Protein AF-A0A3C1ZYL5-F1 (afdb_monomer_lite)

Radius of gyration: 15.66 Å; chains: 1; bounding box: 44×24×42 Å

Foldseek 3Di:
DVVQWDWDDDDPDIDIGGHDCPVVPPPDPPPPDDCPPPPPPDPPPDDPLQFDPCVVVVHDDDVVRVVSSVVQVVVCVVVVHHPD

Structure (mmCIF, N/CA/C/O backbone):
data_AF-A0A3C1ZYL5-F1
#
_entry.id   AF-A0A3C1ZYL5-F1
#
loop_
_atom_site.group_PDB
_atom_site.id
_atom_site.type_symbol
_atom_site.label_atom_id
_atom_site.label_alt_id
_atom_site.label_comp_id
_atom_site.label_asym_id
_atom_site.label_entity_id
_atom_site.label_seq_id
_atom_site.pdbx_PDB_ins_code
_atom_site.Cartn_x
_atom_site.Cartn_y
_atom_site.Cartn_z
_atom_site.occupancy
_atom_site.B_iso_or_equiv
_atom_site.auth_seq_id
_atom_site.auth_comp_id
_atom_site.auth_asym_id
_atom_site.auth_atom_id
_atom_site.pdbx_PDB_model_num
ATOM 1 N N . LYS A 1 1 ? 1.080 -4.488 -1.355 1.00 84.38 1 LYS A N 1
ATOM 2 C CA . LYS A 1 1 ? 0.097 -5.594 -1.225 1.00 84.38 1 LYS A CA 1
ATOM 3 C C . LYS A 1 1 ? -0.586 -5.539 0.148 1.00 84.38 1 LYS A C 1
ATOM 5 O O . LYS A 1 1 ? 0.117 -5.225 1.107 1.00 84.38 1 LYS A O 1
ATOM 10 N N . PRO A 1 2 ? -1.894 -5.845 0.265 1.00 88.75 2 PRO A N 1
ATOM 11 C CA . PRO A 1 2 ? -2.662 -5.738 1.513 1.00 88.75 2 PRO A CA 1
ATOM 12 C C . PRO A 1 2 ? -2.095 -6.573 2.664 1.00 88.75 2 PRO A C 1
ATOM 14 O O . PRO A 1 2 ? -2.032 -6.095 3.789 1.00 88.75 2 PRO A O 1
ATOM 17 N N . GLN A 1 3 ? -1.576 -7.773 2.375 1.00 88.12 3 GLN A N 1
ATOM 18 C CA . GLN A 1 3 ? -0.965 -8.662 3.378 1.00 88.12 3 GLN A CA 1
ATOM 19 C C . GLN A 1 3 ? 0.245 -8.059 4.121 1.00 88.12 3 GLN A C 1
ATOM 21 O O . GLN A 1 3 ? 0.645 -8.583 5.156 1.00 88.12 3 GLN A O 1
ATOM 26 N N . ASN A 1 4 ? 0.820 -6.960 3.615 1.00 89.75 4 ASN A N 1
ATOM 27 C CA . ASN A 1 4 ? 1.916 -6.240 4.268 1.00 89.75 4 ASN A CA 1
ATOM 28 C C . ASN A 1 4 ? 1.427 -5.076 5.147 1.00 89.75 4 ASN A C 1
ATOM 30 O O . ASN A 1 4 ? 2.249 -4.346 5.688 1.00 89.75 4 ASN A O 1
ATOM 34 N N . ILE A 1 5 ? 0.117 -4.867 5.292 1.00 90.94 5 ILE A N 1
ATOM 35 C CA . ILE A 1 5 ? -0.466 -3.802 6.115 1.00 90.94 5 ILE A CA 1
ATOM 36 C C . ILE A 1 5 ? -1.198 -4.461 7.282 1.00 90.94 5 ILE A C 1
ATOM 38 O O . ILE A 1 5 ? -2.270 -5.036 7.121 1.00 90.94 5 ILE A O 1
ATOM 42 N N . MET A 1 6 ? -0.623 -4.376 8.479 1.00 91.81 6 MET A N 1
ATOM 43 C CA . MET A 1 6 ? -1.244 -4.895 9.694 1.00 91.81 6 MET A CA 1
ATOM 44 C C . MET A 1 6 ? -1.923 -3.784 10.477 1.00 91.81 6 MET A C 1
ATOM 46 O O . MET A 1 6 ? -1.286 -2.801 10.859 1.00 91.81 6 MET A O 1
ATOM 50 N N . VAL A 1 7 ? -3.194 -3.991 10.808 1.00 92.56 7 VAL A N 1
ATOM 51 C CA . VAL A 1 7 ? -3.909 -3.164 11.779 1.00 92.56 7 VAL A CA 1
ATOM 52 C C . VAL A 1 7 ? -3.768 -3.812 13.151 1.00 92.56 7 VAL A C 1
ATOM 54 O O . VAL A 1 7 ? -4.177 -4.949 13.367 1.00 92.56 7 VAL A O 1
ATOM 57 N N . THR A 1 8 ? -3.160 -3.090 14.083 1.00 92.44 8 THR A N 1
ATOM 58 C CA . THR A 1 8 ? -2.963 -3.515 15.473 1.00 92.44 8 THR A CA 1
ATOM 59 C C . THR A 1 8 ? -3.733 -2.594 16.410 1.00 92.44 8 THR A C 1
ATOM 61 O O . THR A 1 8 ? -3.902 -1.412 16.117 1.00 92.44 8 THR A O 1
ATOM 64 N N . GLN A 1 9 ? -4.214 -3.117 17.534 1.00 90.88 9 GLN A N 1
ATOM 65 C CA . GLN A 1 9 ? -4.869 -2.321 18.572 1.00 90.88 9 GLN A CA 1
ATOM 66 C C . GLN A 1 9 ? -3.942 -2.211 19.780 1.00 90.88 9 GLN A C 1
ATOM 68 O O . GLN A 1 9 ? -3.532 -3.225 20.341 1.00 90.88 9 GLN A O 1
ATOM 73 N N . THR A 1 10 ? -3.636 -0.980 20.189 1.00 84.69 10 THR A N 1
ATOM 74 C CA . THR A 1 10 ? -2.928 -0.710 21.444 1.00 84.69 10 THR A CA 1
ATOM 75 C C . THR A 1 10 ? -3.785 0.257 22.250 1.00 84.69 10 THR A C 1
ATOM 77 O O . THR A 1 10 ? -3.877 1.445 21.935 1.00 84.69 10 THR A O 1
ATOM 80 N N . GLY A 1 11 ? -4.463 -0.264 23.274 1.00 82.75 11 GLY A N 1
ATOM 81 C CA . GLY A 1 11 ? -5.477 0.492 24.010 1.00 82.75 11 GLY A CA 1
ATOM 82 C C . GLY A 1 11 ? -6.656 0.877 23.111 1.00 82.75 11 GLY A C 1
ATOM 83 O O . GLY A 1 11 ? -7.134 0.067 22.324 1.00 82.75 11 GLY A O 1
ATOM 84 N N . ALA A 1 12 ? -7.121 2.124 23.211 1.00 84.44 12 ALA A N 1
ATOM 85 C CA . ALA A 1 12 ? -8.286 2.607 22.463 1.00 84.44 12 ALA A CA 1
ATOM 86 C C . ALA A 1 12 ? -7.985 3.065 21.020 1.00 84.44 12 ALA A C 1
ATOM 88 O O . ALA A 1 12 ? -8.903 3.480 20.316 1.00 84.44 12 ALA A O 1
ATOM 89 N N . LYS A 1 13 ? -6.719 3.051 20.574 1.00 88.12 13 LYS A N 1
ATOM 90 C CA . LYS A 1 13 ? -6.323 3.572 19.255 1.00 88.12 13 LYS A CA 1
ATOM 91 C C . LYS A 1 13 ? -5.810 2.455 18.337 1.00 88.12 13 LYS A C 1
ATOM 93 O O . LYS A 1 13 ? -4.999 1.635 18.780 1.00 88.12 13 LYS A O 1
ATOM 98 N N . PRO A 1 14 ? -6.239 2.423 17.061 1.00 90.19 14 PRO A N 1
ATOM 99 C CA . PRO A 1 14 ? -5.630 1.555 16.066 1.00 90.19 14 PRO A CA 1
ATOM 100 C C . PRO A 1 14 ? -4.265 2.106 15.630 1.00 90.19 14 PRO A C 1
ATOM 102 O O . PRO A 1 14 ? -4.066 3.316 15.528 1.00 90.19 14 PRO A O 1
ATOM 105 N N . TYR A 1 15 ? -3.341 1.199 15.330 1.00 92.00 15 TYR A N 1
ATOM 106 C CA . TYR A 1 15 ? -2.017 1.473 14.780 1.00 92.00 15 TYR A CA 1
ATOM 107 C C . TYR A 1 15 ? -1.801 0.623 13.538 1.00 92.00 15 TYR A C 1
ATOM 109 O O . TYR A 1 15 ? -2.055 -0.583 13.555 1.00 92.00 15 TYR A O 1
ATOM 117 N N . ILE A 1 16 ? -1.285 1.241 12.481 1.00 92.00 16 ILE A N 1
ATOM 118 C CA . ILE A 1 16 ? -0.955 0.554 11.234 1.00 92.00 16 ILE A CA 1
ATOM 119 C C . ILE A 1 16 ? 0.541 0.243 11.235 1.00 92.00 16 ILE A C 1
ATOM 121 O O . ILE A 1 16 ? 1.362 1.121 11.500 1.00 92.00 16 ILE A O 1
ATOM 125 N N . LYS A 1 17 ? 0.893 -1.006 10.937 1.00 91.38 17 LYS A N 1
ATOM 126 C CA . LYS A 1 17 ? 2.273 -1.454 10.743 1.00 91.38 17 LYS A CA 1
ATOM 127 C C . LYS A 1 17 ? 2.441 -1.923 9.308 1.00 91.38 17 LYS A C 1
ATOM 129 O O . LYS A 1 17 ? 1.663 -2.748 8.837 1.00 91.38 17 LYS A O 1
ATOM 134 N N . VAL A 1 18 ? 3.466 -1.411 8.640 1.00 89.19 18 VAL A N 1
ATOM 135 C CA . VAL A 1 18 ? 3.880 -1.905 7.326 1.00 89.19 18 VAL A CA 1
ATOM 136 C C . VAL A 1 18 ? 4.936 -2.982 7.545 1.00 89.19 18 VAL A C 1
ATOM 138 O O . VAL A 1 18 ? 5.898 -2.772 8.284 1.00 89.19 18 VAL A O 1
ATOM 141 N N . LEU A 1 19 ? 4.718 -4.148 6.952 1.00 86.88 19 LEU A N 1
ATOM 142 C CA . LEU A 1 19 ? 5.613 -5.295 7.000 1.00 86.88 19 LEU A CA 1
ATOM 143 C C . LEU A 1 19 ? 6.368 -5.459 5.682 1.00 86.88 19 LEU A C 1
ATOM 145 O O . LEU A 1 19 ? 5.949 -4.940 4.649 1.00 86.88 19 LEU A O 1
ATOM 149 N N . ASP A 1 20 ? 7.417 -6.284 5.727 1.00 78.94 20 ASP A N 1
ATOM 150 C CA . ASP A 1 20 ? 8.096 -6.805 4.538 1.00 78.94 20 ASP A CA 1
ATOM 151 C C . ASP A 1 20 ? 8.635 -5.677 3.635 1.00 78.94 20 ASP A C 1
ATOM 153 O O . ASP A 1 20 ? 8.192 -5.432 2.514 1.00 78.94 20 ASP A O 1
ATOM 157 N N . PHE A 1 21 ? 9.649 -4.989 4.173 1.00 70.75 21 PHE A N 1
ATOM 158 C CA . PHE A 1 21 ? 10.490 -4.021 3.460 1.00 70.75 21 PHE A CA 1
ATOM 159 C C . PHE A 1 21 ? 11.492 -4.701 2.504 1.00 70.75 21 PHE A C 1
ATOM 161 O O . PHE A 1 21 ? 12.352 -4.029 1.939 1.00 70.75 21 PHE A O 1
ATOM 168 N N . GLY A 1 22 ? 11.425 -6.029 2.329 1.00 59.12 22 GLY A N 1
ATOM 169 C CA . GLY A 1 22 ? 12.467 -6.843 1.693 1.00 59.12 22 GLY A CA 1
ATOM 170 C C . GLY A 1 22 ? 12.741 -6.523 0.220 1.00 59.12 22 GLY A C 1
ATOM 171 O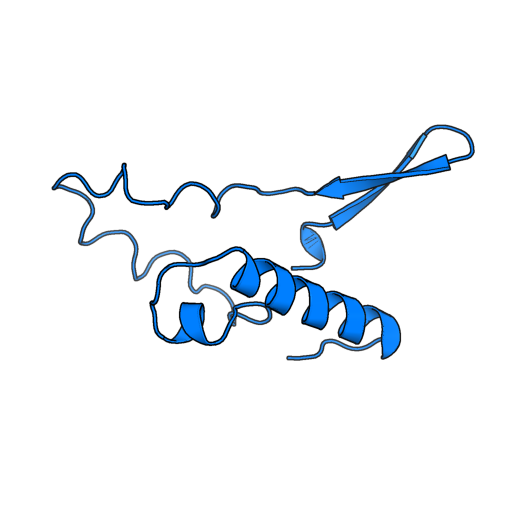 O . GLY A 1 22 ? 13.814 -6.842 -0.281 1.00 59.12 22 GLY A O 1
ATOM 172 N N . ILE A 1 23 ? 11.821 -5.838 -0.466 1.00 56.59 23 ILE A N 1
ATOM 173 C CA . ILE A 1 23 ? 11.987 -5.422 -1.872 1.00 56.59 23 ILE A CA 1
ATOM 174 C C . ILE A 1 23 ? 12.532 -3.983 -1.984 1.00 56.59 23 ILE A C 1
ATOM 176 O O . ILE A 1 23 ? 13.035 -3.591 -3.035 1.00 56.59 23 ILE A O 1
ATOM 180 N N . ALA A 1 24 ? 12.536 -3.209 -0.891 1.00 52.44 24 ALA A N 1
ATOM 181 C CA . ALA A 1 24 ? 13.102 -1.858 -0.872 1.00 52.44 24 ALA A CA 1
ATOM 182 C C . ALA A 1 24 ? 14.637 -1.852 -1.042 1.00 52.44 24 ALA A C 1
ATOM 184 O O . ALA A 1 24 ? 15.211 -0.831 -1.405 1.00 52.44 24 ALA A O 1
ATOM 185 N N . ALA A 1 25 ? 15.300 -2.992 -0.813 1.00 45.16 25 ALA A N 1
ATOM 186 C CA . ALA A 1 25 ? 16.759 -3.113 -0.776 1.00 45.16 25 ALA A CA 1
ATOM 187 C C . ALA A 1 25 ? 17.436 -3.378 -2.137 1.00 45.16 25 ALA A C 1
ATOM 189 O O . ALA A 1 25 ? 18.663 -3.402 -2.211 1.00 45.16 25 ALA A O 1
ATOM 190 N N . PHE A 1 26 ? 16.687 -3.547 -3.234 1.00 49.38 26 PHE A N 1
ATOM 191 C CA . PHE A 1 26 ? 17.286 -3.716 -4.570 1.00 49.38 26 PHE A CA 1
ATOM 192 C C . PHE A 1 26 ? 17.597 -2.383 -5.273 1.00 49.38 26 PHE A C 1
ATOM 194 O O . PHE A 1 26 ? 17.761 -2.325 -6.496 1.00 49.38 26 PHE A O 1
ATOM 201 N N . THR A 1 27 ? 17.718 -1.296 -4.512 1.00 47.53 27 THR A N 1
ATOM 202 C CA . THR A 1 27 ? 18.269 -0.026 -4.986 1.00 47.53 27 THR A CA 1
ATOM 203 C C . THR A 1 27 ? 19.777 -0.155 -5.195 1.00 47.53 27 THR A C 1
ATOM 205 O O . THR A 1 27 ? 20.550 -0.062 -4.254 1.00 47.53 27 THR A O 1
ATOM 208 N N . GLN A 1 28 ? 20.158 -0.396 -6.453 1.00 49.16 28 GLN A N 1
ATOM 209 C CA . GLN A 1 28 ? 21.441 -0.153 -7.143 1.00 49.16 28 GLN A CA 1
ATOM 210 C C . GLN A 1 28 ? 22.794 -0.605 -6.536 1.00 49.16 28 GLN A C 1
ATOM 212 O O . GLN A 1 28 ? 23.667 -0.958 -7.326 1.00 49.16 28 GLN A O 1
ATOM 217 N N . GLU A 1 29 ? 23.002 -0.676 -5.223 1.00 45.38 29 GLU A N 1
ATOM 218 C CA . GLU A 1 29 ? 24.330 -0.907 -4.619 1.00 45.38 29 GLU A CA 1
ATOM 219 C C . GLU A 1 29 ? 24.734 -2.389 -4.518 1.00 45.38 29 GLU A C 1
ATOM 221 O O . GLU A 1 29 ? 25.919 -2.702 -4.481 1.00 45.38 29 GLU A O 1
ATOM 226 N N . PHE A 1 30 ? 23.786 -3.329 -4.594 1.00 41.62 30 PHE A N 1
ATOM 227 C CA . PHE A 1 30 ? 24.068 -4.777 -4.609 1.00 41.62 30 PHE A CA 1
ATOM 228 C C . PHE A 1 30 ? 24.191 -5.382 -6.021 1.00 41.62 30 PHE A C 1
ATOM 230 O O . PHE A 1 3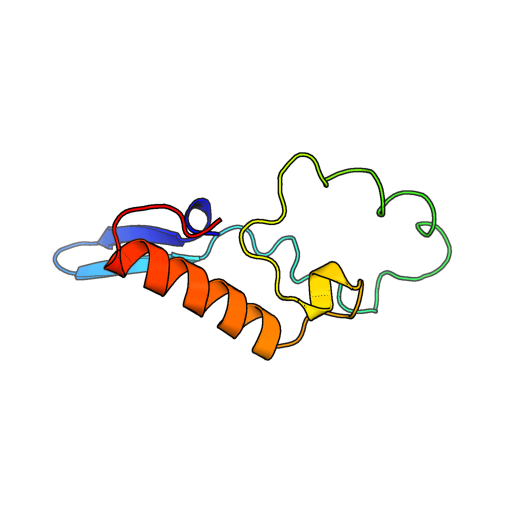0 ? 24.109 -6.598 -6.196 1.00 41.62 30 PHE A O 1
ATOM 237 N N . ARG A 1 31 ? 24.389 -4.557 -7.059 1.00 46.88 31 ARG A N 1
ATOM 238 C CA . ARG A 1 31 ? 24.627 -5.022 -8.442 1.00 46.88 31 ARG A CA 1
ATOM 239 C C . ARG A 1 31 ? 26.112 -5.244 -8.760 1.00 46.88 31 ARG A C 1
ATOM 241 O O . ARG A 1 31 ? 26.502 -5.218 -9.927 1.00 46.88 31 ARG A O 1
ATOM 248 N N . THR A 1 32 ? 26.949 -5.482 -7.753 1.00 40.09 32 THR A N 1
ATOM 249 C CA . THR A 1 32 ? 28.366 -5.797 -7.955 1.00 40.09 32 THR A CA 1
ATOM 250 C C . THR A 1 32 ? 28.530 -7.262 -8.380 1.00 40.09 32 THR A C 1
ATOM 252 O O . THR A 1 32 ? 28.471 -8.193 -7.585 1.00 40.09 32 THR A O 1
ATOM 255 N N . ALA A 1 33 ? 28.706 -7.417 -9.689 1.00 47.09 33 ALA A N 1
ATOM 256 C CA . ALA A 1 33 ? 29.427 -8.460 -10.422 1.00 47.09 33 ALA A CA 1
ATOM 257 C C . ALA A 1 33 ? 28.981 -9.941 -10.403 1.00 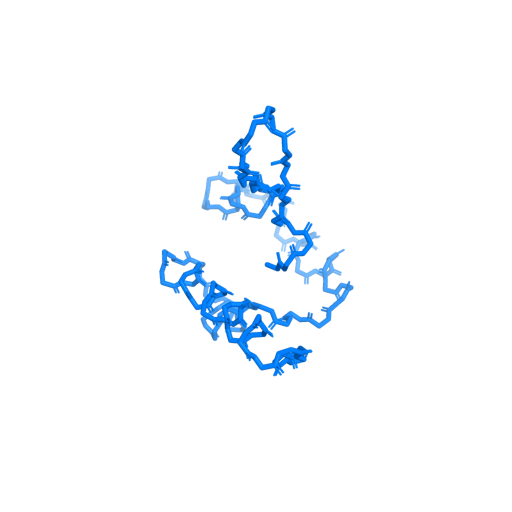47.09 33 ALA A C 1
ATOM 259 O O . ALA A 1 33 ? 29.144 -10.550 -11.454 1.00 47.09 33 ALA A O 1
ATOM 260 N N . ASP A 1 34 ? 28.373 -10.520 -9.359 1.00 41.22 34 ASP A N 1
ATOM 261 C CA . ASP A 1 34 ? 28.207 -12.001 -9.317 1.00 41.22 34 ASP A CA 1
ATOM 262 C C . ASP A 1 34 ? 26.768 -12.546 -9.313 1.00 41.22 34 ASP A C 1
ATOM 264 O O . ASP A 1 34 ? 26.554 -13.748 -9.445 1.00 41.22 34 ASP A O 1
ATOM 268 N N . ASN A 1 35 ? 25.747 -11.687 -9.241 1.00 41.78 35 ASN A N 1
ATOM 269 C CA . ASN A 1 35 ? 24.348 -12.131 -9.100 1.00 41.78 35 ASN A CA 1
ATOM 270 C C . ASN A 1 35 ? 23.450 -11.841 -10.311 1.00 41.78 35 ASN A C 1
ATOM 272 O O . ASN A 1 35 ? 22.224 -11.899 -10.218 1.00 41.78 35 ASN A O 1
ATOM 276 N N . ARG A 1 36 ? 24.037 -11.558 -11.480 1.00 42.62 36 ARG A N 1
ATOM 277 C CA . ARG A 1 36 ? 23.275 -11.220 -12.697 1.00 42.62 36 ARG A CA 1
ATOM 278 C C . ARG A 1 36 ? 22.399 -12.378 -13.214 1.00 42.62 36 ARG A C 1
ATOM 280 O O . ARG A 1 36 ? 21.503 -12.139 -14.018 1.00 42.62 36 ARG A O 1
ATOM 287 N N . THR A 1 37 ? 22.605 -13.599 -12.717 1.00 37.25 37 THR A N 1
ATOM 288 C CA . THR A 1 37 ? 21.933 -14.817 -13.203 1.00 37.25 37 THR A CA 1
ATOM 289 C C . THR A 1 37 ? 20.917 -15.408 -12.213 1.00 37.25 37 THR A C 1
ATOM 291 O O . THR A 1 37 ? 20.208 -16.344 -12.568 1.00 37.25 37 THR A O 1
ATOM 294 N N . LEU A 1 38 ? 20.799 -14.889 -10.982 1.00 39.44 38 LEU A N 1
ATOM 295 C CA . LEU A 1 38 ? 20.018 -15.551 -9.918 1.00 39.44 38 LEU A CA 1
ATOM 296 C C . LEU A 1 38 ? 18.681 -14.886 -9.552 1.00 39.44 38 LEU A C 1
ATOM 298 O O . LEU A 1 38 ? 17.860 -15.529 -8.901 1.00 39.44 38 LEU A O 1
ATOM 302 N N . THR A 1 39 ? 18.406 -13.661 -10.006 1.00 39.84 39 THR A N 1
ATOM 303 C CA . THR A 1 39 ? 17.269 -12.866 -9.488 1.00 39.84 39 THR A CA 1
ATOM 304 C C . THR A 1 39 ? 16.353 -12.272 -10.560 1.00 39.84 39 THR A C 1
ATOM 306 O O . THR A 1 39 ? 15.735 -11.239 -10.341 1.00 39.84 39 THR A O 1
ATOM 309 N N . PHE A 1 40 ? 16.210 -12.930 -11.713 1.00 40.12 40 PHE A N 1
ATOM 310 C CA . PHE A 1 40 ? 15.055 -12.687 -12.598 1.00 40.12 40 PHE A CA 1
ATOM 311 C C . PHE A 1 40 ? 14.007 -13.805 -12.545 1.00 40.12 40 PHE A C 1
ATOM 313 O O . PHE A 1 40 ? 12.889 -13.610 -13.009 1.00 40.12 40 PHE A O 1
ATOM 320 N N . THR A 1 41 ? 14.332 -14.952 -11.940 1.00 37.22 41 THR A N 1
ATOM 321 C CA . THR A 1 41 ? 13.516 -16.170 -12.095 1.00 37.22 41 THR A CA 1
ATOM 322 C C . THR A 1 41 ? 13.030 -16.774 -10.780 1.00 37.22 41 THR A C 1
ATOM 324 O O . THR A 1 41 ? 12.334 -17.782 -10.821 1.00 37.22 41 THR A O 1
ATOM 327 N N . LYS A 1 42 ? 13.380 -16.219 -9.611 1.00 33.91 42 LYS A N 1
ATOM 328 C CA . LYS A 1 42 ? 13.137 -16.923 -8.341 1.00 33.91 42 LYS A CA 1
ATOM 329 C C . LYS A 1 42 ? 11.990 -16.462 -7.454 1.00 33.91 42 LYS A C 1
ATOM 331 O O . LYS A 1 42 ? 11.719 -17.206 -6.533 1.00 33.91 42 LYS A O 1
ATOM 336 N N . ASP A 1 43 ? 11.251 -15.396 -7.774 1.00 37.12 43 ASP A N 1
ATOM 337 C CA . ASP A 1 43 ? 10.029 -15.047 -7.016 1.00 37.12 43 ASP A CA 1
ATOM 338 C C . ASP A 1 43 ? 8.943 -14.335 -7.854 1.00 37.12 43 ASP A C 1
ATOM 340 O O . ASP A 1 43 ? 8.200 -13.496 -7.354 1.00 37.12 43 ASP A O 1
ATOM 344 N N . VAL A 1 44 ? 8.771 -14.706 -9.131 1.00 44.28 44 VAL A N 1
ATOM 345 C CA . VAL A 1 44 ? 7.466 -14.517 -9.812 1.00 44.28 44 VAL A CA 1
ATOM 346 C C . VAL A 1 44 ? 6.607 -15.764 -9.575 1.00 44.28 44 VAL A C 1
ATOM 348 O O . VAL A 1 44 ? 6.042 -16.354 -10.490 1.00 44.28 44 VAL A O 1
ATOM 351 N N . VAL A 1 45 ? 6.546 -16.230 -8.326 1.00 36.38 45 VAL A N 1
ATOM 352 C CA . VAL A 1 45 ? 5.531 -17.199 -7.895 1.00 36.38 45 VAL A CA 1
ATOM 353 C C . VAL A 1 45 ? 4.370 -16.378 -7.343 1.00 36.38 45 VAL A C 1
ATOM 355 O O . VAL A 1 45 ? 4.177 -16.236 -6.140 1.00 36.38 45 VAL A O 1
ATOM 358 N N . GLY A 1 46 ? 3.659 -15.738 -8.267 1.00 49.03 46 GLY A N 1
ATOM 359 C CA . GLY A 1 46 ? 2.522 -14.867 -8.001 1.00 49.03 46 GLY A CA 1
ATOM 360 C C . GLY A 1 46 ? 2.325 -13.861 -9.131 1.00 49.03 46 GLY A C 1
ATOM 361 O O . GLY A 1 46 ? 3.290 -13.297 -9.645 1.00 49.03 46 GLY A O 1
ATOM 362 N N . THR A 1 47 ? 1.074 -13.629 -9.525 1.00 53.31 47 THR A N 1
ATOM 363 C CA . THR A 1 47 ? 0.715 -12.503 -10.394 1.00 53.31 47 THR A CA 1
ATOM 364 C C . THR A 1 47 ? 1.137 -11.206 -9.687 1.00 53.31 47 THR A C 1
ATOM 366 O O . THR A 1 47 ? 0.833 -11.053 -8.502 1.00 53.31 47 THR A O 1
ATOM 369 N N . PRO A 1 48 ? 1.856 -10.276 -10.341 1.00 70.56 48 PRO A N 1
ATOM 370 C CA . PRO A 1 48 ? 2.316 -9.024 -9.733 1.00 70.56 48 PRO A CA 1
ATOM 371 C C . PRO A 1 48 ? 1.158 -8.017 -9.565 1.00 70.56 48 PRO A C 1
ATOM 373 O O . PRO A 1 48 ? 1.185 -6.913 -10.102 1.00 70.56 48 PRO A O 1
ATOM 376 N N . THR A 1 49 ? 0.132 -8.399 -8.800 1.00 80.88 49 THR A N 1
ATOM 377 C CA . THR A 1 49 ? -1.186 -7.747 -8.679 1.00 80.88 49 THR A CA 1
ATOM 378 C C . THR A 1 49 ? -1.123 -6.270 -8.273 1.00 80.88 49 THR A C 1
ATOM 380 O O . THR A 1 49 ? -2.007 -5.493 -8.616 1.00 80.88 49 THR A O 1
ATOM 383 N N . TYR A 1 50 ? -0.064 -5.856 -7.567 1.00 87.50 50 TYR A N 1
ATOM 384 C CA . TYR A 1 50 ? 0.118 -4.477 -7.087 1.00 87.50 50 TYR A CA 1
ATOM 385 C C . TYR A 1 50 ? 1.353 -3.779 -7.674 1.00 87.50 50 TYR A C 1
ATOM 387 O O . TYR A 1 50 ? 1.774 -2.754 -7.142 1.00 87.50 50 TYR A O 1
ATOM 395 N N . SER A 1 51 ? 1.975 -4.332 -8.718 1.00 88.38 51 SER A N 1
ATOM 396 C CA . SER A 1 51 ? 3.156 -3.723 -9.336 1.00 88.38 51 SER A CA 1
ATOM 397 C C . SER A 1 51 ? 2.775 -2.567 -10.253 1.00 88.38 51 SER A C 1
ATOM 399 O O . SER A 1 51 ? 1.843 -2.668 -11.052 1.00 88.38 51 SER A O 1
ATOM 401 N N . ALA A 1 52 ? 3.532 -1.475 -10.162 1.00 88.88 52 ALA A N 1
ATOM 402 C CA . ALA A 1 52 ? 3.356 -0.333 -11.045 1.00 88.88 52 ALA A CA 1
ATOM 403 C C . ALA A 1 52 ? 3.741 -0.670 -12.498 1.00 88.88 52 ALA A C 1
ATOM 405 O O . ALA A 1 52 ? 4.591 -1.541 -12.718 1.00 88.88 52 ALA A O 1
ATOM 406 N N . PRO A 1 53 ? 3.169 0.017 -13.505 1.00 89.88 53 PRO A N 1
ATOM 407 C CA . PRO A 1 53 ? 3.448 -0.260 -14.913 1.00 89.88 53 PRO A CA 1
ATOM 408 C C . PRO A 1 53 ? 4.942 -0.221 -15.258 1.00 89.88 53 PRO A C 1
ATOM 410 O O . PRO A 1 53 ? 5.418 -1.034 -16.043 1.00 89.88 53 PRO A O 1
ATOM 413 N N . GLU A 1 54 ? 5.693 0.705 -14.665 1.00 84.31 54 GLU A N 1
ATOM 414 C CA . GLU A 1 54 ? 7.148 0.806 -14.798 1.00 84.31 54 GLU A CA 1
ATOM 415 C C . GLU A 1 54 ? 7.879 -0.430 -14.258 1.00 84.31 54 GLU A C 1
ATOM 417 O O . GLU A 1 54 ? 8.794 -0.933 -14.907 1.00 84.31 54 GLU A O 1
ATOM 422 N N . GLN A 1 55 ? 7.416 -1.009 -13.148 1.00 84.00 55 GLN A N 1
ATOM 423 C CA . GLN A 1 55 ? 7.992 -2.234 -12.588 1.00 84.00 55 GLN A CA 1
ATOM 424 C C . GLN A 1 55 ? 7.707 -3.442 -13.486 1.00 84.00 55 GLN A C 1
ATOM 426 O O . GLN A 1 55 ? 8.579 -4.286 -13.673 1.00 84.00 55 GLN A O 1
ATOM 431 N N . LEU A 1 56 ? 6.518 -3.500 -14.099 1.00 84.38 56 LEU A N 1
ATOM 432 C CA . LEU A 1 56 ? 6.170 -4.537 -15.079 1.00 84.38 56 LEU A CA 1
ATOM 433 C C . LEU A 1 56 ? 7.009 -4.437 -16.363 1.00 84.38 56 LEU A C 1
ATOM 435 O O . LEU A 1 56 ? 7.243 -5.446 -17.023 1.00 84.38 56 LEU A O 1
ATOM 439 N N . ARG A 1 57 ? 7.499 -3.238 -16.701 1.00 85.06 57 ARG A N 1
ATOM 440 C CA . ARG A 1 57 ? 8.460 -3.010 -17.795 1.00 85.06 57 ARG A CA 1
ATOM 441 C C . ARG A 1 57 ? 9.918 -3.258 -17.389 1.00 85.06 57 ARG A C 1
ATOM 443 O O . ARG A 1 57 ? 10.807 -3.124 -18.226 1.00 85.06 57 ARG A O 1
ATOM 450 N N . GLY A 1 58 ? 10.177 -3.626 -16.133 1.00 81.25 58 GLY A N 1
ATOM 451 C CA . GLY A 1 58 ? 11.525 -3.845 -15.605 1.00 81.25 58 GLY A CA 1
ATOM 452 C C . GLY A 1 58 ? 12.301 -2.558 -15.306 1.00 81.25 58 GLY A C 1
ATOM 453 O O . GLY A 1 58 ? 13.516 -2.610 -15.105 1.00 81.25 58 GLY A O 1
ATOM 454 N N . GLU A 1 59 ? 11.628 -1.407 -15.280 1.00 84.06 59 GLU A N 1
ATOM 455 C CA . GLU A 1 59 ? 12.219 -0.147 -14.838 1.00 84.06 59 GLU A CA 1
ATOM 456 C C . GLU A 1 59 ? 12.409 -0.148 -13.312 1.00 84.06 59 GLU A C 1
ATOM 458 O O . GLU A 1 59 ? 11.776 -0.904 -12.569 1.00 84.06 59 GLU A O 1
ATOM 463 N N . SER A 1 60 ? 13.300 0.718 -12.829 1.00 80.94 60 SER A N 1
ATOM 464 C CA . SER A 1 60 ? 13.535 0.865 -11.393 1.00 80.94 60 SER A CA 1
ATOM 465 C C . SER A 1 60 ? 12.294 1.437 -10.691 1.00 80.94 60 SER A C 1
ATOM 467 O O . SER A 1 60 ? 11.763 2.449 -11.156 1.00 80.94 60 SER A O 1
ATOM 469 N N . PRO A 1 61 ? 11.867 0.869 -9.546 1.00 80.88 61 PRO A N 1
ATOM 470 C CA . PRO A 1 61 ? 10.814 1.458 -8.729 1.00 80.88 61 PRO A CA 1
ATOM 471 C C . PRO A 1 61 ? 11.174 2.880 -8.292 1.00 80.88 61 PRO A C 1
ATOM 473 O O . PRO A 1 61 ? 12.329 3.187 -7.990 1.00 80.88 61 PRO A O 1
ATOM 476 N N . THR A 1 62 ? 10.169 3.743 -8.230 1.00 86.19 62 THR A N 1
ATOM 477 C CA . THR A 1 62 ? 10.282 5.116 -7.723 1.00 86.19 62 THR A CA 1
ATOM 478 C C . THR A 1 62 ? 9.220 5.347 -6.646 1.00 86.19 62 THR A C 1
ATOM 480 O O . THR A 1 62 ? 8.294 4.543 -6.53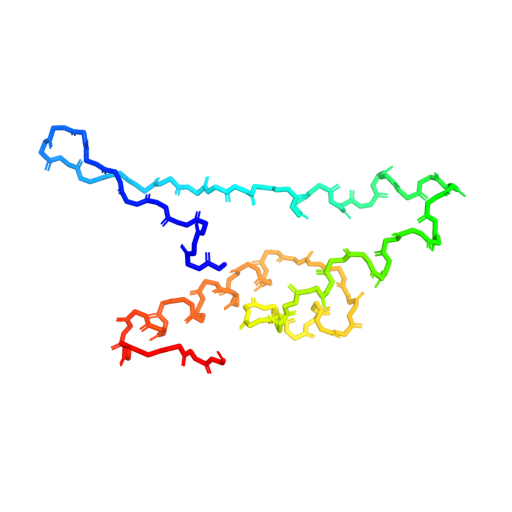4 1.00 86.19 62 THR A O 1
ATOM 483 N N . PRO A 1 63 ? 9.239 6.477 -5.915 1.00 90.44 63 PRO A N 1
ATOM 484 C CA . PRO A 1 63 ? 8.135 6.817 -5.013 1.00 90.44 63 PRO A CA 1
ATOM 485 C C . PRO A 1 63 ? 6.755 6.845 -5.699 1.00 90.44 63 PRO A C 1
ATOM 487 O O . PRO A 1 63 ? 5.732 6.648 -5.050 1.00 90.44 63 PRO A O 1
ATOM 490 N N . LYS A 1 64 ? 6.700 7.062 -7.024 1.00 92.50 64 LYS A N 1
ATOM 491 C CA . LYS A 1 64 ? 5.447 6.985 -7.793 1.00 92.50 64 LYS A CA 1
ATOM 492 C C . LYS A 1 64 ? 4.926 5.550 -7.910 1.00 92.50 64 LYS A C 1
ATOM 494 O O . LYS A 1 64 ? 3.714 5.356 -7.925 1.00 92.50 64 LYS A O 1
ATOM 499 N N . SER A 1 65 ? 5.821 4.566 -7.937 1.00 88.31 65 SER A N 1
ATOM 500 C CA . SER A 1 65 ? 5.471 3.146 -7.975 1.00 88.31 65 SER A CA 1
ATOM 501 C C . SER A 1 65 ? 4.790 2.714 -6.674 1.00 88.31 65 SER A C 1
ATOM 503 O O . SER A 1 65 ? 3.779 2.014 -6.708 1.00 88.31 65 SER A O 1
ATOM 505 N N . ASP A 1 66 ? 5.267 3.220 -5.531 1.00 88.75 66 ASP A N 1
ATOM 506 C CA . ASP A 1 66 ? 4.631 2.991 -4.228 1.00 88.75 66 ASP A CA 1
ATOM 507 C C . ASP A 1 66 ? 3.238 3.631 -4.153 1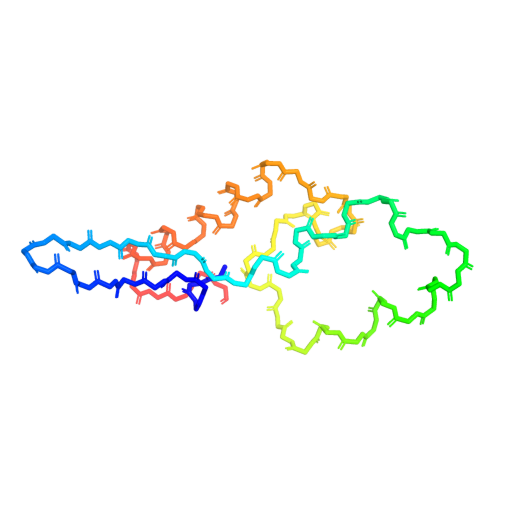.00 88.75 66 ASP A C 1
ATOM 509 O O . ASP A 1 66 ? 2.292 3.011 -3.666 1.00 88.75 66 ASP A O 1
ATOM 513 N N . LEU A 1 67 ? 3.080 4.852 -4.682 1.00 93.88 67 LEU A N 1
ATOM 514 C CA . LEU A 1 67 ? 1.774 5.518 -4.762 1.00 93.88 67 LEU A CA 1
ATOM 515 C C . LEU A 1 67 ? 0.790 4.764 -5.658 1.00 93.88 67 LEU A C 1
ATOM 517 O O . LEU A 1 67 ? -0.391 4.689 -5.324 1.00 93.88 67 LEU A O 1
ATOM 521 N N . TYR A 1 68 ? 1.257 4.186 -6.766 1.00 92.75 68 TYR A N 1
ATOM 522 C CA . TYR A 1 68 ? 0.428 3.342 -7.624 1.00 92.75 68 TYR A CA 1
ATOM 523 C C . TYR A 1 68 ? -0.075 2.110 -6.863 1.00 92.75 68 TYR A C 1
ATOM 525 O O . TYR A 1 68 ? -1.280 1.858 -6.813 1.00 92.75 68 TYR A O 1
ATOM 533 N N . ALA A 1 69 ? 0.834 1.382 -6.205 1.00 91.06 69 ALA A N 1
ATOM 534 C CA . ALA A 1 69 ? 0.481 0.219 -5.396 1.00 91.06 69 ALA A CA 1
ATOM 535 C C . ALA A 1 69 ? -0.486 0.587 -4.260 1.00 91.06 69 ALA A C 1
ATOM 537 O O . ALA A 1 69 ? -1.416 -0.168 -3.968 1.00 91.06 69 ALA A O 1
ATOM 538 N N . TRP A 1 70 ? -0.295 1.755 -3.637 1.00 93.00 70 TRP A N 1
ATOM 539 C CA . TRP A 1 70 ? -1.200 2.245 -2.604 1.00 93.00 70 TRP A CA 1
ATOM 540 C C . TRP A 1 70 ? -2.584 2.587 -3.190 1.00 93.00 70 TRP A C 1
ATOM 542 O O . TRP A 1 70 ? -3.607 2.169 -2.655 1.00 93.00 70 TRP A O 1
ATOM 552 N N . GLY A 1 71 ? -2.644 3.242 -4.350 1.00 94.88 71 GLY A N 1
ATOM 553 C CA . GLY A 1 71 ? -3.903 3.519 -5.048 1.00 94.88 71 GLY A CA 1
ATOM 554 C C . GLY A 1 71 ? -4.736 2.260 -5.316 1.00 94.88 71 GLY A C 1
ATOM 555 O O . GLY A 1 71 ? -5.945 2.271 -5.092 1.00 94.88 71 GLY A O 1
ATOM 556 N N . LEU A 1 72 ? -4.092 1.158 -5.712 1.00 94.12 72 LEU A N 1
ATOM 557 C CA . LEU A 1 72 ? -4.769 -0.125 -5.932 1.00 94.12 72 LEU A CA 1
ATOM 558 C C . LEU A 1 72 ? -5.361 -0.720 -4.647 1.00 94.12 72 LEU A C 1
ATOM 560 O O . LEU A 1 72 ? -6.502 -1.169 -4.660 1.00 94.12 72 LEU A O 1
ATOM 564 N N . ILE A 1 73 ? -4.625 -0.699 -3.532 1.00 92.88 73 ILE A N 1
ATOM 565 C CA . ILE A 1 73 ? -5.139 -1.216 -2.250 1.00 92.88 73 ILE A CA 1
ATOM 566 C C . ILE A 1 73 ? -6.276 -0.325 -1.736 1.00 92.88 73 ILE A C 1
ATOM 568 O O . ILE A 1 73 ? -7.271 -0.836 -1.232 1.00 92.88 73 ILE A O 1
ATOM 572 N N . LEU A 1 74 ? -6.164 1.002 -1.872 1.00 94.69 74 LEU A N 1
ATOM 573 C CA . LEU A 1 74 ? -7.248 1.913 -1.503 1.00 94.69 74 LEU A CA 1
ATOM 574 C C . LEU A 1 74 ? -8.506 1.617 -2.324 1.00 94.69 74 LEU A C 1
ATOM 576 O O . LEU A 1 74 ? -9.598 1.550 -1.764 1.00 94.69 74 LEU A O 1
ATOM 580 N N . LEU A 1 75 ? -8.351 1.418 -3.634 1.00 95.06 75 LEU A N 1
ATOM 581 C CA . LEU A 1 75 ? -9.459 1.068 -4.511 1.00 95.06 75 LEU A CA 1
ATOM 582 C C . LEU A 1 75 ? -10.097 -0.261 -4.092 1.00 95.06 75 LEU A C 1
ATOM 584 O O . LEU A 1 75 ? -11.311 -0.301 -3.941 1.00 95.06 75 LEU A O 1
ATOM 588 N N . GLU A 1 76 ? -9.300 -1.297 -3.822 1.00 94.62 76 GLU A N 1
ATOM 589 C CA . GLU A 1 76 ? -9.766 -2.589 -3.296 1.00 94.62 76 GLU A CA 1
ATOM 590 C C . GLU A 1 76 ? -10.573 -2.433 -2.000 1.00 94.62 76 GLU A C 1
ATOM 592 O O . GLU A 1 76 ? -11.651 -3.010 -1.868 1.00 94.62 76 GLU A O 1
ATOM 597 N N . CYS A 1 77 ? -10.112 -1.593 -1.067 1.00 93.31 77 CYS A N 1
ATOM 598 C CA . CYS A 1 77 ? -10.856 -1.286 0.155 1.00 93.31 77 CYS A CA 1
ATOM 599 C C . CYS A 1 77 ? -12.187 -0.566 -0.116 1.00 93.31 77 CYS A C 1
ATOM 601 O O . CYS A 1 77 ? -13.147 -0.778 0.623 1.00 93.31 77 CYS A O 1
ATOM 603 N N . LEU A 1 78 ? -12.252 0.287 -1.143 1.00 96.44 78 LEU A N 1
ATOM 604 C CA . LEU A 1 78 ? -13.466 1.022 -1.509 1.00 96.44 78 LEU A CA 1
ATOM 605 C C . LEU A 1 78 ? -14.491 0.140 -2.230 1.00 96.44 78 LEU A C 1
ATOM 607 O O . LEU A 1 78 ? -15.689 0.304 -2.006 1.00 96.44 78 LEU A O 1
ATOM 611 N N . ILE A 1 79 ? -14.038 -0.773 -3.094 1.00 96.12 79 ILE A N 1
ATOM 612 C CA . ILE A 1 79 ? -14.922 -1.631 -3.901 1.00 96.12 79 ILE A CA 1
ATOM 613 C C . ILE A 1 79 ? -15.232 -2.977 -3.230 1.00 96.12 79 ILE A C 1
ATOM 615 O O . ILE A 1 79 ? -16.182 -3.648 -3.626 1.00 96.12 79 ILE A O 1
ATOM 619 N N . GLY A 1 80 ? -14.452 -3.381 -2.222 1.00 93.31 80 GLY A N 1
ATOM 620 C CA . GLY A 1 80 ? -14.633 -4.629 -1.475 1.00 93.31 80 GLY A CA 1
ATOM 621 C C . GLY A 1 80 ? -14.202 -5.899 -2.220 1.00 93.31 80 GLY A C 1
ATOM 622 O O . GLY A 1 80 ? -14.477 -6.999 -1.745 1.00 93.31 80 GLY A O 1
ATOM 623 N N . VAL A 1 81 ? -13.543 -5.765 -3.375 1.00 91.12 81 VAL A N 1
ATOM 624 C CA . VAL A 1 81 ? -13.036 -6.873 -4.199 1.00 91.12 81 VAL A CA 1
ATOM 625 C C . VAL A 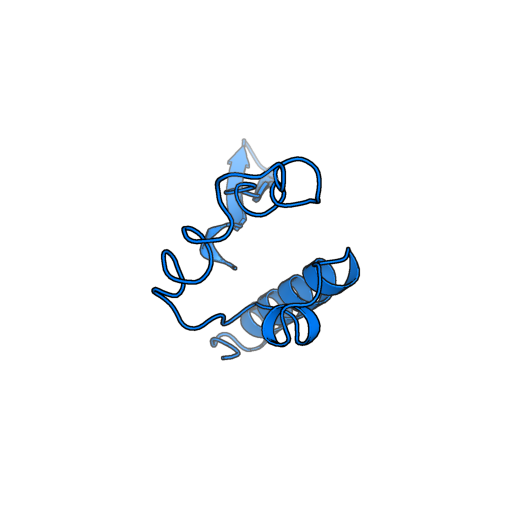1 81 ? -11.631 -6.554 -4.728 1.00 91.12 81 VAL A C 1
ATOM 627 O O . VAL A 1 81 ? -11.334 -5.378 -4.951 1.00 91.12 81 VAL A O 1
ATOM 630 N N . PRO A 1 82 ? -10.765 -7.563 -4.953 1.00 84.62 82 PRO A N 1
ATOM 631 C CA . PRO A 1 82 ? -9.448 -7.355 -5.552 1.00 84.62 82 PRO A CA 1
ATOM 632 C C . PRO A 1 82 ? -9.535 -6.656 -6.913 1.00 84.62 82 PRO A C 1
ATOM 634 O O . PRO A 1 82 ? -10.401 -6.971 -7.729 1.00 84.62 82 PRO A O 1
ATOM 637 N N . VAL A 1 83 ? -8.631 -5.704 -7.155 1.00 81.06 83 VAL A N 1
ATOM 638 C CA . VAL A 1 83 ? -8.605 -4.908 -8.399 1.00 81.06 83 VAL A CA 1
ATOM 639 C C . VAL A 1 83 ? -8.002 -5.689 -9.577 1.00 81.06 83 VAL A C 1
ATOM 641 O O . VAL A 1 83 ? -8.282 -5.360 -10.730 1.00 81.06 83 VAL A O 1
ATOM 644 N N . MET A 1 84 ? -7.181 -6.709 -9.304 1.00 70.75 84 MET A N 1
ATOM 645 C CA . MET A 1 84 ? -6.493 -7.534 -10.303 1.00 70.75 84 MET A CA 1
ATOM 646 C C . MET A 1 84 ? -6.402 -8.994 -9.857 1.00 70.75 84 MET A C 1
ATOM 648 O O . MET A 1 84 ? -6.333 -9.235 -8.630 1.00 70.75 84 MET A O 1
#

Secondary structure (DSSP, 8-state):
-GGGEEEEEETTEEEEEE---TTGGGSSTT-SSS-TTTSSSSS--S--TT--HHHHTTPPP-HHHHHHHHHHHHHHHHHSS---

Sequence (84 aa):
KPQNIMVTQTGAKPYIKVLDFGIAAFTQEFRTADNRTLTFTKDVVGTPTYSAPEQLRGESPTPKSDLYAWGLILLECLIGVPVM

pLDDT: mean 74.47, std 21.05, range [33.91, 96.44]